Protein AF-A0A8X6XDE4-F1 (afdb_monomer)

Sequence (172 aa):
MVKYTNEQRLQILKIYYRNSESCDVTVPVRLRVGRSVENIAAVETSIENDPNQPIPWRSQELGIAKTTLWRILRKDLTLHPYKIRLTQELKLMDHSKRHTFSDWALEKMRQDDQFHLKIIFSDEAHFWLNGFIYNLRNKSKNVRLLPVTKFKESEIKLIKHAQEPLFDKKEI

pLDDT: mean 74.45, std 20.15, range [32.75, 96.31]

Solvent-accessible surface area (backbone atoms only — not comparable to full-atom values): 11225 Å² total; per-residue (Å²): 135,91,77,79,51,73,68,57,51,52,51,52,50,52,53,49,58,72,65,59,66,73,68,82,67,78,66,82,76,77,77,59,76,78,72,37,71,68,52,49,50,54,52,50,56,49,41,73,75,44,41,74,58,54,63,73,58,54,20,62,76,69,72,41,56,60,72,49,50,53,45,40,39,46,70,74,67,62,52,61,78,29,74,58,74,68,65,85,84,78,52,80,72,50,53,57,56,52,48,54,51,49,54,51,52,54,52,48,43,72,78,33,86,63,44,76,79,73,62,82,88,84,82,90,76,74,81,48,98,84,77,56,77,75,62,81,77,77,59,72,92,65,74,58,51,41,71,81,72,75,79,57,74,73,62,58,57,65,61,60,70,76,67,71,77,88,74,79,93,71,90,134

Mean predicted aligned error: 17.96 Å

Radius of gyration: 31.97 Å; Cα contacts (8 Å, |Δi|>4): 88; chains: 1; bounding box: 50×83×92 Å

Nearest PDB structures (foldseek):
  4r79-assembly1_B  TM=5.546E-01  e=2.501E-01  Drosophila mauritiana
  1lnw-assembly7_A  TM=3.881E-01  e=5.787E-01  Pseudomonas aeruginosa
  3s2w-assembly4_H  TM=3.037E-01  e=3.237E-01  Methanosarcina mazei Go1
  5j9u-assembly3_I  TM=5.304E-01  e=2.724E+00  Saccharomyces cerevisiae S288C
  2fa5-assembly1_A  TM=3.303E-01  e=9.092E-01  Xanthomonas campestris

Structure (mmCIF, N/CA/C/O backbone):
data_AF-A0A8X6XDE4-F1
#
_entry.id   AF-A0A8X6XDE4-F1
#
loop_
_atom_site.group_PDB
_atom_site.id
_atom_site.type_symbol
_atom_site.label_atom_id
_atom_site.label_alt_id
_atom_site.label_comp_id
_atom_site.label_asym_id
_atom_site.label_entity_id
_atom_site.label_seq_id
_atom_site.pdbx_PDB_ins_code
_atom_site.Cartn_x
_atom_site.Cartn_y
_atom_site.Cartn_z
_atom_site.occupancy
_atom_site.B_iso_or_equiv
_atom_site.auth_seq_id
_atom_site.auth_comp_id
_atom_site.auth_asym_id
_atom_site.auth_atom_id
_atom_site.pdbx_PDB_model_num
ATOM 1 N N . MET A 1 1 ? -13.572 41.099 -46.786 1.00 51.59 1 MET A N 1
ATOM 2 C CA . MET A 1 1 ? -13.415 39.650 -46.531 1.00 51.59 1 MET A CA 1
ATOM 3 C C . MET A 1 1 ? -13.550 38.928 -47.867 1.00 51.59 1 MET A C 1
ATOM 5 O O . MET A 1 1 ? -14.654 38.825 -48.387 1.00 51.59 1 MET A O 1
ATOM 9 N N . VAL A 1 2 ? -12.423 38.580 -48.493 1.00 69.50 2 VAL A N 1
ATOM 10 C CA . VAL A 1 2 ? -12.394 38.023 -49.857 1.00 69.50 2 VAL A CA 1
ATOM 11 C C . VAL A 1 2 ? -12.936 36.593 -49.820 1.00 69.50 2 VAL A C 1
ATOM 13 O O . VAL A 1 2 ? -12.468 35.778 -49.029 1.00 69.50 2 VAL A O 1
ATOM 16 N N . LYS A 1 3 ? -13.960 36.302 -50.629 1.00 76.94 3 LYS A N 1
ATOM 17 C CA . LYS A 1 3 ? -14.556 34.965 -50.740 1.00 76.94 3 LYS A CA 1
ATOM 18 C C . LYS A 1 3 ? -13.859 34.212 -51.874 1.00 76.94 3 LYS A C 1
ATOM 20 O O . LYS A 1 3 ? -13.801 34.721 -52.988 1.00 76.94 3 LYS A O 1
ATOM 25 N N . TYR A 1 4 ? -13.341 33.021 -51.582 1.00 82.62 4 TYR A N 1
ATOM 26 C CA . TYR A 1 4 ? -12.740 32.135 -52.583 1.00 82.62 4 TYR A CA 1
ATOM 27 C C . TYR A 1 4 ? -13.737 31.787 -53.693 1.00 82.62 4 TYR A C 1
ATOM 29 O O . TYR A 1 4 ? -14.914 31.539 -53.412 1.00 82.62 4 TYR A O 1
ATOM 37 N N . THR A 1 5 ? -13.260 31.732 -54.937 1.00 89.81 5 THR A N 1
ATOM 38 C CA . THR A 1 5 ? -14.064 31.279 -56.078 1.00 89.81 5 THR A CA 1
ATOM 39 C C . THR A 1 5 ? -14.340 29.774 -55.979 1.00 89.81 5 THR A C 1
ATOM 41 O O . THR A 1 5 ? -13.637 29.034 -55.284 1.00 89.81 5 THR A O 1
ATOM 44 N N . ASN A 1 6 ? -15.387 29.292 -56.657 1.00 82.19 6 ASN A N 1
ATOM 45 C CA . ASN A 1 6 ? -15.775 27.875 -56.600 1.00 82.19 6 ASN A CA 1
ATOM 46 C C . ASN A 1 6 ? -14.646 26.941 -57.067 1.00 82.19 6 ASN A C 1
ATOM 48 O O . ASN A 1 6 ? -14.450 25.874 -56.493 1.00 82.19 6 ASN A O 1
ATOM 52 N N . GLU A 1 7 ? -13.848 27.375 -58.040 1.00 84.62 7 GLU A N 1
ATOM 53 C CA . GLU A 1 7 ? -12.688 26.625 -58.527 1.00 84.62 7 GLU A CA 1
ATOM 54 C C . GLU A 1 7 ? -11.587 26.508 -57.469 1.00 84.62 7 GLU A C 1
ATOM 56 O O . GLU A 1 7 ? -11.052 25.422 -57.247 1.00 84.62 7 GLU A O 1
ATOM 61 N N . GLN A 1 8 ? -11.303 27.595 -56.746 1.00 84.94 8 GLN A N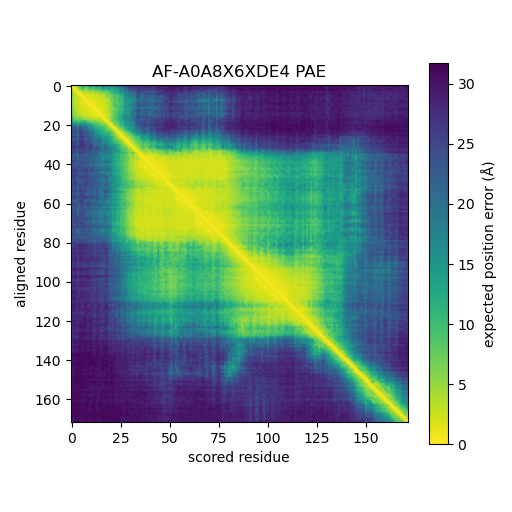 1
ATOM 62 C CA . GLN A 1 8 ? -10.342 27.589 -55.641 1.00 84.94 8 GLN A CA 1
ATOM 63 C C . GLN A 1 8 ? -10.813 26.678 -54.502 1.00 84.94 8 GLN A C 1
ATOM 65 O O . GLN A 1 8 ? -10.022 25.925 -53.938 1.00 84.94 8 GLN A O 1
ATOM 70 N N . ARG A 1 9 ? -12.118 26.676 -54.203 1.00 87.38 9 ARG A N 1
ATOM 71 C CA . ARG A 1 9 ? -12.711 25.756 -53.219 1.00 87.38 9 ARG A CA 1
ATOM 72 C C . ARG A 1 9 ? -12.557 24.294 -53.634 1.00 87.38 9 ARG A C 1
ATOM 74 O O . ARG A 1 9 ? -12.208 23.467 -52.796 1.00 87.38 9 ARG A O 1
ATOM 81 N N . LEU A 1 10 ? -12.760 23.981 -54.914 1.00 85.75 10 LEU A N 1
ATOM 82 C CA . LEU A 1 10 ? -12.565 22.630 -55.446 1.00 85.75 10 LEU A CA 1
ATOM 83 C C . LEU A 1 10 ? -11.092 22.201 -55.418 1.00 85.75 10 LEU A C 1
ATOM 85 O O . LEU A 1 10 ? -10.810 21.039 -55.130 1.00 85.75 10 LEU A O 1
ATOM 89 N N . GLN A 1 11 ? -10.148 23.113 -55.669 1.00 84.69 11 GLN A N 1
ATOM 90 C CA . GLN A 1 11 ? -8.717 22.822 -55.527 1.00 84.69 11 GLN A CA 1
ATOM 91 C C . GLN A 1 11 ? -8.333 22.535 -54.071 1.00 84.69 11 GLN A C 1
ATOM 93 O O . GLN A 1 11 ? -7.643 21.552 -53.807 1.00 84.69 11 GLN A O 1
ATOM 98 N N . ILE A 1 12 ? -8.835 23.332 -53.124 1.00 82.75 12 ILE A N 1
ATOM 99 C CA . ILE A 1 12 ? -8.607 23.122 -51.687 1.00 82.75 12 ILE A CA 1
ATOM 100 C C . ILE A 1 12 ? -9.189 21.773 -51.233 1.00 82.75 12 ILE A C 1
ATOM 102 O O . ILE A 1 12 ? -8.503 21.009 -50.557 1.00 82.75 12 ILE A O 1
ATOM 106 N N . LEU A 1 13 ? -10.413 21.437 -51.657 1.00 81.44 13 LEU A N 1
ATOM 107 C CA . LEU A 1 13 ? -11.039 20.140 -51.369 1.00 81.44 13 LEU A CA 1
ATOM 108 C C . LEU A 1 13 ? -10.238 18.971 -51.957 1.00 81.44 13 LEU A C 1
ATOM 110 O O . LEU A 1 13 ? -10.020 17.983 -51.263 1.00 81.44 13 LEU A O 1
ATOM 114 N N . LYS A 1 14 ? -9.732 19.082 -53.193 1.00 83.81 14 LYS A N 1
ATOM 115 C CA . LYS A 1 14 ? -8.875 18.047 -53.800 1.00 83.81 14 LYS A CA 1
ATOM 116 C C . LYS A 1 14 ? -7.583 17.818 -53.014 1.00 83.81 14 LYS A C 1
ATOM 118 O O . LYS A 1 14 ? -7.164 16.674 -52.884 1.00 83.81 14 LYS A O 1
ATOM 123 N N . ILE A 1 15 ? -6.962 18.877 -52.491 1.00 80.12 15 ILE A N 1
ATOM 124 C CA . ILE A 1 15 ? -5.757 18.770 -51.651 1.00 80.12 15 ILE A CA 1
ATOM 125 C C . ILE A 1 15 ? -6.092 18.101 -50.315 1.00 80.12 15 ILE A C 1
ATOM 127 O O . ILE A 1 15 ? -5.359 17.217 -49.880 1.00 80.12 15 ILE A O 1
ATOM 131 N N . TYR A 1 16 ? -7.207 18.486 -49.688 1.00 76.94 16 TYR A N 1
ATOM 132 C CA . TYR A 1 16 ? -7.650 17.885 -48.432 1.00 76.94 16 TYR A CA 1
ATOM 133 C C . TYR A 1 16 ? -7.919 16.389 -48.600 1.00 76.94 16 TYR A C 1
ATOM 135 O O . TYR A 1 16 ? -7.330 15.596 -47.879 1.00 76.94 16 TYR A O 1
ATOM 143 N N . TYR A 1 17 ? -8.706 15.996 -49.608 1.00 73.50 17 TYR A N 1
ATOM 144 C CA . TYR A 1 17 ? -9.030 14.588 -49.846 1.00 73.50 17 TYR A CA 1
ATOM 145 C C . TYR A 1 17 ? -7.840 13.743 -50.323 1.00 73.50 17 TYR A C 1
ATOM 147 O O . TYR A 1 17 ? -7.773 12.558 -50.021 1.00 73.50 17 TYR A O 1
ATOM 155 N N . ARG A 1 18 ? -6.860 14.350 -51.005 1.00 71.75 18 ARG A N 1
ATOM 156 C CA . ARG A 1 18 ? -5.593 13.691 -51.366 1.00 71.75 18 ARG A CA 1
ATOM 157 C C . ARG A 1 18 ? -4.708 13.388 -50.150 1.00 71.75 18 ARG A C 1
ATOM 159 O O . ARG A 1 18 ? -3.925 12.451 -50.206 1.00 71.75 18 ARG A O 1
ATOM 166 N N . ASN A 1 19 ? -4.840 14.165 -49.074 1.00 63.44 19 ASN A N 1
ATOM 167 C CA . ASN A 1 19 ? -4.095 13.988 -47.824 1.00 63.44 19 ASN A CA 1
ATOM 168 C C . ASN A 1 19 ? -4.950 13.367 -46.697 1.00 63.44 19 ASN A C 1
ATOM 170 O O . ASN A 1 19 ? -4.433 13.152 -45.604 1.00 63.44 19 ASN A O 1
ATOM 174 N N . SER A 1 20 ? -6.252 13.139 -46.925 1.00 56.69 20 SER A N 1
ATOM 175 C CA . SER A 1 20 ? -7.202 12.617 -45.929 1.00 56.69 20 SER A CA 1
ATOM 176 C C . SER A 1 20 ? -7.388 11.110 -45.997 1.00 56.69 20 SER A C 1
ATOM 178 O O . SER A 1 20 ? -8.159 10.565 -45.206 1.00 56.69 20 SER A O 1
ATOM 180 N N . GLU A 1 21 ? -6.724 10.422 -46.924 1.00 60.03 21 GLU A N 1
ATOM 181 C CA . GLU A 1 21 ? -6.382 9.032 -46.665 1.00 60.03 21 GLU A CA 1
ATOM 182 C C . GLU A 1 21 ? -5.457 9.068 -45.451 1.00 60.03 21 GLU A C 1
ATOM 184 O O . GLU A 1 21 ? -4.248 9.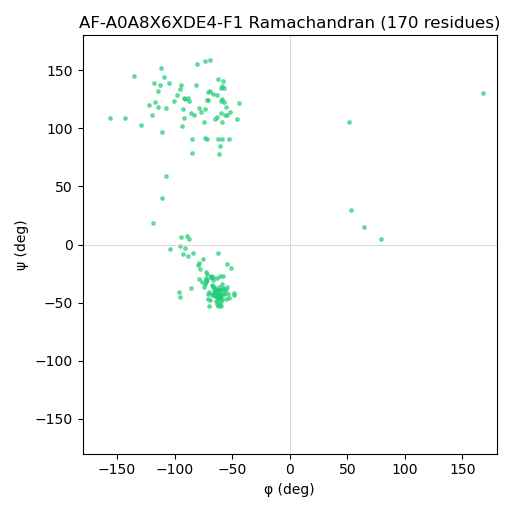264 -45.553 1.00 60.03 21 GLU A O 1
ATOM 189 N N . SER A 1 22 ? -6.062 8.967 -44.266 1.00 56.59 22 SER A N 1
ATOM 190 C CA . SER A 1 22 ? -5.361 8.524 -43.079 1.00 56.59 22 SER A CA 1
ATOM 191 C C . SER A 1 22 ? -4.893 7.124 -43.418 1.00 56.59 22 SER A C 1
ATOM 193 O O . SER A 1 22 ? -5.587 6.146 -43.154 1.00 56.59 22 SER A O 1
ATOM 195 N N . CYS A 1 23 ? -3.741 7.023 -44.075 1.00 51.69 23 CYS A N 1
ATOM 196 C CA . CYS A 1 23 ? -2.978 5.805 -44.058 1.00 51.69 23 CYS A CA 1
ATOM 197 C C . CYS A 1 23 ? -2.857 5.496 -42.569 1.00 51.69 23 CYS A C 1
ATOM 199 O O . CYS A 1 23 ? -2.258 6.289 -41.835 1.00 51.69 23 CYS A O 1
ATOM 201 N N . ASP A 1 24 ? -3.457 4.403 -42.105 1.00 57.50 24 ASP A N 1
ATOM 202 C CA . ASP A 1 24 ? -3.041 3.778 -40.859 1.00 57.50 24 ASP A CA 1
ATOM 203 C C . ASP A 1 24 ? -1.592 3.359 -41.096 1.00 57.50 24 ASP A C 1
ATOM 205 O O . ASP A 1 24 ? -1.282 2.225 -41.458 1.00 57.50 24 ASP A O 1
ATOM 209 N N . VAL A 1 25 ? -0.681 4.332 -41.016 1.00 63.34 25 VAL A N 1
ATOM 210 C CA . VAL A 1 25 ? 0.739 4.088 -41.100 1.00 63.34 25 VAL A CA 1
ATOM 211 C C . VAL A 1 25 ? 0.985 3.230 -39.885 1.00 63.34 25 VAL A C 1
ATOM 213 O O . VAL A 1 25 ? 0.861 3.704 -38.754 1.00 63.34 25 VAL A O 1
ATOM 216 N N . THR A 1 26 ? 1.277 1.954 -40.116 1.00 64.31 26 THR A N 1
ATOM 217 C CA . THR A 1 26 ? 1.750 1.052 -39.080 1.00 64.31 26 THR A CA 1
ATOM 218 C C . THR A 1 26 ? 3.025 1.672 -38.532 1.00 64.31 26 THR A C 1
ATOM 220 O O . THR A 1 26 ? 4.113 1.489 -39.078 1.00 64.31 26 THR A O 1
ATOM 223 N N . VAL A 1 27 ? 2.884 2.503 -37.500 1.00 69.56 27 VAL A N 1
ATOM 224 C CA . VAL A 1 27 ? 4.011 3.131 -36.827 1.00 69.56 27 VAL A CA 1
ATOM 225 C C . VAL A 1 27 ? 4.868 1.977 -36.332 1.00 69.56 27 VAL A C 1
ATOM 227 O O . VAL A 1 27 ? 4.328 1.103 -35.646 1.00 69.56 27 VAL A O 1
ATOM 230 N N . PRO A 1 28 ? 6.167 1.921 -36.678 1.00 66.62 28 PRO A N 1
ATOM 231 C CA . PRO A 1 28 ? 7.017 0.833 -36.234 1.00 66.62 28 PRO A CA 1
ATOM 232 C C . PRO A 1 28 ? 6.955 0.795 -34.711 1.00 66.62 28 PRO A C 1
ATOM 234 O O . PRO A 1 28 ? 7.388 1.726 -34.022 1.00 66.62 28 PRO A O 1
ATOM 237 N N . VAL A 1 29 ? 6.338 -0.261 -34.178 1.00 67.75 29 VAL A N 1
ATOM 238 C CA . VAL A 1 29 ? 6.186 -0.427 -32.740 1.00 67.75 29 VAL A CA 1
ATOM 239 C C . VAL A 1 29 ? 7.592 -0.584 -32.191 1.00 67.75 29 VAL A C 1
ATOM 241 O O . VAL A 1 29 ? 8.250 -1.597 -32.411 1.00 67.75 29 VAL A O 1
ATOM 244 N N . ARG A 1 30 ? 8.080 0.445 -31.492 1.00 68.00 30 ARG A N 1
ATOM 245 C CA . ARG A 1 30 ? 9.373 0.381 -30.813 1.00 68.00 30 ARG A CA 1
ATOM 246 C C . ARG A 1 30 ? 9.367 -0.841 -29.893 1.00 68.00 30 ARG A C 1
ATOM 248 O O . ARG A 1 30 ? 8.671 -0.838 -28.874 1.00 68.00 30 ARG A O 1
ATOM 255 N N . LEU A 1 31 ? 10.176 -1.846 -30.229 1.00 64.50 31 LEU A N 1
ATOM 256 C CA . LEU A 1 31 ? 10.364 -3.026 -29.393 1.00 64.50 31 LEU A CA 1
ATOM 257 C C . LEU A 1 31 ? 10.906 -2.583 -28.031 1.00 64.50 31 LEU A C 1
ATOM 259 O O . LEU A 1 31 ? 11.915 -1.881 -27.922 1.00 64.50 31 LEU A O 1
ATOM 263 N N . ARG A 1 32 ? 10.196 -2.945 -26.963 1.00 64.75 32 ARG A N 1
ATOM 264 C CA . ARG A 1 32 ? 10.593 -2.612 -25.592 1.00 64.75 32 ARG A CA 1
ATOM 265 C C . ARG A 1 32 ? 11.583 -3.656 -25.087 1.00 64.75 32 ARG A C 1
ATOM 267 O O . ARG A 1 32 ? 11.212 -4.506 -24.293 1.00 64.75 32 ARG A O 1
ATOM 274 N N . VAL A 1 33 ? 12.844 -3.538 -25.496 1.00 71.94 33 VAL A N 1
ATOM 275 C CA . VAL A 1 33 ? 13.911 -4.508 -25.167 1.00 71.94 33 VAL A CA 1
ATOM 276 C C . VAL A 1 33 ? 14.049 -4.750 -23.656 1.00 71.94 33 VAL A C 1
ATOM 278 O O . VAL A 1 33 ? 14.247 -5.873 -23.220 1.00 71.94 33 VAL A O 1
ATOM 281 N N . GLY A 1 34 ? 13.873 -3.714 -22.829 1.00 75.62 34 GLY A N 1
ATOM 282 C CA . GLY A 1 34 ? 14.003 -3.858 -21.375 1.00 75.62 34 GLY A CA 1
ATOM 283 C C . GLY A 1 34 ? 12.853 -4.603 -20.678 1.00 75.62 34 GLY A C 1
ATOM 284 O O . GLY A 1 34 ? 13.061 -5.125 -19.588 1.00 75.62 34 GLY A O 1
ATOM 285 N N . ARG A 1 35 ? 11.647 -4.645 -21.265 1.00 84.88 35 ARG A N 1
ATOM 286 C CA . ARG A 1 35 ? 10.471 -5.336 -20.695 1.00 84.88 35 ARG A CA 1
ATOM 287 C C . ARG A 1 35 ? 10.187 -6.612 -21.484 1.00 84.88 35 ARG A C 1
ATOM 289 O O . ARG A 1 35 ? 9.135 -6.731 -22.105 1.00 84.88 35 ARG A O 1
ATOM 296 N N . SER A 1 36 ? 11.167 -7.508 -21.517 1.00 89.88 36 SER A N 1
ATOM 297 C CA . SER A 1 36 ? 10.986 -8.868 -22.020 1.00 89.88 36 SER A CA 1
ATOM 298 C C . SER A 1 36 ? 10.185 -9.703 -21.018 1.00 89.88 36 SER A C 1
ATOM 300 O O . SER A 1 36 ? 10.152 -9.391 -19.826 1.00 89.88 36 SER A O 1
ATOM 302 N N . VAL A 1 37 ? 9.554 -10.775 -21.501 1.00 89.94 37 VAL A N 1
ATOM 303 C CA . VAL A 1 37 ? 8.823 -11.734 -20.653 1.00 89.94 37 VAL A CA 1
ATOM 304 C C . VAL A 1 37 ? 9.763 -12.367 -19.620 1.00 89.94 37 VAL A C 1
ATOM 306 O O . VAL A 1 37 ? 9.403 -12.483 -18.455 1.00 89.94 37 VAL A O 1
ATOM 309 N N . GLU A 1 38 ? 10.999 -12.664 -20.022 1.00 92.31 38 GLU A N 1
ATOM 310 C CA . GLU A 1 38 ? 12.062 -13.180 -19.151 1.00 92.31 38 GLU A CA 1
ATOM 311 C C . GLU A 1 38 ? 12.378 -12.225 -17.993 1.00 92.31 38 GLU A C 1
ATOM 313 O O . GLU A 1 38 ? 12.411 -12.641 -16.839 1.00 92.31 38 GLU A O 1
ATOM 318 N N . ASN A 1 39 ? 12.542 -10.926 -18.275 1.00 92.38 39 ASN A N 1
ATOM 319 C CA . ASN A 1 39 ? 12.819 -9.930 -17.239 1.00 92.38 39 ASN A CA 1
ATOM 320 C C . ASN A 1 39 ? 11.631 -9.749 -16.291 1.00 92.38 39 ASN A C 1
ATOM 322 O O . ASN A 1 39 ? 11.834 -9.502 -15.106 1.00 92.38 39 ASN A O 1
ATOM 326 N N . ILE A 1 40 ? 10.397 -9.837 -16.798 1.00 92.81 40 ILE A N 1
ATOM 327 C CA . ILE A 1 40 ? 9.194 -9.754 -15.960 1.00 92.81 40 ILE A CA 1
ATOM 328 C C . ILE A 1 40 ? 9.157 -10.946 -15.000 1.00 92.81 40 ILE A C 1
ATOM 330 O O . ILE A 1 40 ? 9.035 -10.731 -13.796 1.00 92.81 40 ILE A O 1
ATOM 334 N N . ALA A 1 41 ? 9.356 -12.163 -15.513 1.00 94.38 41 ALA A N 1
ATOM 335 C CA . ALA A 1 41 ? 9.393 -13.379 -14.706 1.00 94.38 41 ALA A CA 1
ATOM 336 C C . ALA A 1 41 ? 10.533 -13.352 -13.672 1.00 94.38 41 ALA A C 1
ATOM 338 O O . ALA A 1 41 ? 10.311 -13.636 -12.500 1.00 94.38 41 ALA A O 1
ATOM 339 N N . ALA A 1 42 ? 11.738 -12.920 -14.062 1.00 94.31 42 ALA A N 1
ATOM 340 C CA . ALA A 1 42 ? 12.873 -12.806 -13.143 1.00 94.31 42 ALA A CA 1
ATOM 341 C C . ALA A 1 42 ? 12.611 -11.801 -12.007 1.00 94.31 42 ALA A C 1
ATOM 343 O O . ALA A 1 42 ? 12.967 -12.041 -10.850 1.00 94.31 42 ALA A O 1
ATOM 344 N N . VAL A 1 43 ? 11.961 -10.674 -12.320 1.00 93.00 43 VAL A N 1
ATOM 345 C CA . VAL A 1 43 ? 11.544 -9.691 -11.311 1.00 93.00 43 VAL A CA 1
ATOM 346 C C . VAL A 1 43 ? 10.483 -10.278 -10.384 1.00 93.00 43 VAL A C 1
ATOM 348 O O . VAL A 1 43 ? 10.562 -10.048 -9.180 1.00 93.00 43 VAL A O 1
ATOM 351 N N . GLU A 1 44 ? 9.525 -11.034 -10.915 1.00 93.50 44 GLU A N 1
ATOM 352 C CA . GLU A 1 44 ? 8.475 -11.692 -10.134 1.00 93.50 44 GLU A CA 1
ATOM 353 C C . GLU A 1 44 ? 9.057 -12.708 -9.142 1.00 93.50 44 GLU A C 1
ATOM 355 O O . GLU A 1 44 ? 8.853 -12.552 -7.938 1.00 93.50 44 GLU A O 1
ATOM 360 N N . THR A 1 45 ? 9.893 -13.646 -9.602 1.00 94.38 45 THR A N 1
ATOM 361 C CA . THR A 1 45 ? 10.570 -14.624 -8.730 1.00 94.38 45 THR A CA 1
ATOM 362 C C . THR A 1 45 ? 11.405 -13.941 -7.647 1.00 94.38 45 THR A C 1
ATOM 364 O O . THR A 1 45 ? 11.386 -14.332 -6.482 1.00 94.38 45 THR A O 1
ATOM 367 N N . SER A 1 46 ? 12.120 -12.871 -7.999 1.00 93.62 46 SER A N 1
ATOM 368 C CA . SER A 1 46 ? 12.900 -12.103 -7.028 1.00 93.62 46 SER A CA 1
ATOM 369 C C . SER A 1 46 ? 12.007 -11.497 -5.933 1.00 93.62 46 SER A C 1
ATOM 371 O O . SER A 1 46 ? 12.433 -11.375 -4.784 1.00 93.62 46 SER A O 1
ATOM 373 N N . ILE A 1 47 ? 10.787 -11.051 -6.259 1.00 91.25 47 ILE A N 1
ATOM 374 C CA . ILE A 1 47 ? 9.862 -10.427 -5.292 1.00 91.25 47 ILE A CA 1
ATOM 375 C C . ILE A 1 47 ? 9.253 -11.473 -4.366 1.00 91.25 47 ILE A C 1
ATOM 377 O O . ILE A 1 47 ? 9.068 -11.182 -3.185 1.00 91.25 47 ILE A O 1
ATOM 381 N N . GLU A 1 48 ? 8.966 -12.665 -4.887 1.00 90.56 48 GLU A N 1
ATOM 382 C CA . GLU A 1 48 ? 8.511 -13.800 -4.084 1.00 90.56 48 GLU A CA 1
ATOM 383 C C . GLU A 1 48 ? 9.580 -14.250 -3.081 1.00 90.56 48 GLU A C 1
ATOM 385 O O . GLU A 1 48 ? 9.248 -14.536 -1.933 1.00 90.56 48 GLU A O 1
ATOM 390 N N . ASN A 1 49 ? 10.855 -14.244 -3.486 1.00 92.25 49 ASN A N 1
ATOM 391 C CA . ASN A 1 49 ? 11.972 -14.633 -2.623 1.00 92.25 49 ASN A CA 1
ATOM 392 C C . ASN A 1 49 ? 12.252 -13.619 -1.505 1.00 92.25 49 ASN A C 1
ATOM 394 O O . ASN A 1 49 ? 12.322 -14.000 -0.338 1.00 92.25 49 ASN A O 1
ATOM 398 N N . ASP A 1 50 ? 12.426 -12.335 -1.845 1.00 88.81 50 ASP A N 1
ATOM 399 C CA . ASP A 1 50 ? 12.583 -11.271 -0.849 1.00 88.81 50 ASP A CA 1
ATOM 400 C C . ASP A 1 50 ? 11.626 -10.101 -1.130 1.00 88.81 50 ASP A C 1
ATOM 402 O O . ASP A 1 50 ? 11.889 -9.246 -1.992 1.00 88.81 50 ASP A O 1
ATOM 406 N N . PRO A 1 51 ? 10.526 -10.003 -0.367 1.00 86.06 51 PRO A N 1
ATOM 407 C CA . PRO A 1 51 ? 9.582 -8.906 -0.480 1.00 86.06 51 PRO A CA 1
ATOM 408 C C . PRO A 1 51 ? 10.178 -7.553 -0.048 1.00 86.06 51 PRO A C 1
ATOM 410 O O . PRO A 1 51 ? 9.791 -6.506 -0.569 1.00 86.06 51 PRO A O 1
ATOM 413 N N . ASN A 1 52 ? 11.126 -7.541 0.891 1.00 84.12 52 ASN A N 1
ATOM 414 C CA . ASN A 1 52 ? 11.618 -6.324 1.542 1.00 84.12 52 ASN A CA 1
ATOM 415 C C . ASN A 1 52 ? 12.822 -5.679 0.852 1.00 84.12 52 ASN A C 1
ATOM 417 O O . ASN A 1 52 ? 13.278 -4.601 1.263 1.00 84.12 52 ASN A O 1
ATOM 421 N N . GLN A 1 53 ? 13.320 -6.312 -0.205 1.00 85.75 53 GLN A N 1
ATOM 422 C CA . GLN A 1 53 ? 14.529 -5.891 -0.882 1.00 85.75 53 GLN A CA 1
ATOM 423 C C . GLN A 1 53 ? 14.380 -4.530 -1.586 1.00 85.75 53 GLN A C 1
ATOM 425 O O . GLN A 1 53 ? 13.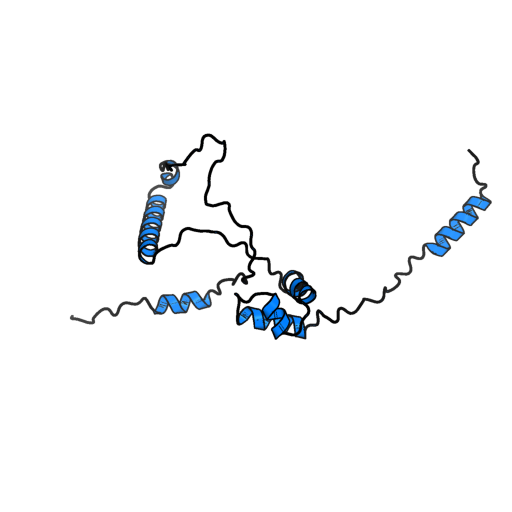469 -4.330 -2.404 1.00 85.75 53 GLN A O 1
ATOM 430 N N . PRO A 1 54 ? 15.312 -3.585 -1.356 1.00 86.25 54 PRO A N 1
ATOM 431 C CA . PRO A 1 54 ? 15.315 -2.299 -2.037 1.00 86.25 54 PRO A CA 1
ATOM 432 C C . PRO A 1 54 ? 15.493 -2.428 -3.555 1.00 86.25 54 PRO A C 1
ATOM 434 O O . PRO A 1 54 ? 16.326 -3.182 -4.056 1.00 86.25 54 PRO A O 1
ATOM 437 N N . ILE A 1 55 ? 14.787 -1.578 -4.302 1.00 88.56 55 ILE A N 1
ATOM 438 C CA . ILE A 1 55 ? 14.845 -1.518 -5.774 1.00 88.56 55 ILE A CA 1
ATOM 439 C C . ILE A 1 55 ? 16.270 -1.350 -6.318 1.00 88.56 55 ILE A C 1
ATOM 441 O O . ILE A 1 55 ? 16.585 -2.005 -7.310 1.00 88.56 55 ILE A O 1
ATOM 445 N N . PRO A 1 56 ? 17.148 -0.496 -5.742 1.00 89.81 56 PRO A N 1
ATOM 446 C CA . PRO A 1 56 ? 18.501 -0.349 -6.267 1.00 89.81 56 PRO A CA 1
ATOM 447 C C . PRO A 1 56 ? 19.306 -1.645 -6.223 1.00 89.81 56 PRO A C 1
ATOM 449 O O . PRO A 1 56 ? 20.016 -1.927 -7.180 1.00 89.81 56 PRO A O 1
ATOM 452 N N . TRP A 1 57 ? 19.153 -2.425 -5.152 1.00 92.31 57 TRP A N 1
ATOM 453 C CA . TRP A 1 57 ? 19.825 -3.712 -5.003 1.00 92.31 57 TRP A CA 1
ATOM 454 C C . TRP A 1 57 ? 19.267 -4.728 -5.994 1.00 92.31 57 TRP A C 1
ATOM 456 O O . TRP A 1 57 ? 20.016 -5.337 -6.745 1.00 92.31 57 TRP A O 1
ATOM 466 N N . ARG A 1 58 ? 17.936 -4.832 -6.074 1.00 92.94 58 ARG A N 1
ATOM 467 C CA . ARG A 1 58 ? 17.248 -5.721 -7.022 1.00 92.94 58 ARG A CA 1
ATOM 468 C C . ARG A 1 58 ? 17.620 -5.424 -8.481 1.00 92.94 58 ARG A C 1
ATOM 470 O O . ARG A 1 58 ? 17.779 -6.323 -9.293 1.00 92.94 58 ARG A O 1
ATOM 477 N N . SER A 1 59 ? 17.795 -4.147 -8.815 1.00 93.44 59 SER A N 1
ATOM 478 C CA . SER A 1 59 ? 18.267 -3.699 -10.131 1.00 93.44 59 SER A CA 1
ATOM 479 C C . SER A 1 59 ? 19.691 -4.170 -10.434 1.00 93.44 59 SER A C 1
ATOM 481 O O . SER A 1 59 ? 19.965 -4.552 -11.568 1.00 93.44 59 SER A O 1
ATOM 483 N N . GLN A 1 60 ? 20.578 -4.146 -9.439 1.00 93.94 60 GLN A N 1
ATOM 484 C CA . GLN A 1 60 ? 21.958 -4.601 -9.584 1.00 93.94 60 GLN A CA 1
ATOM 485 C C . GLN A 1 60 ? 22.040 -6.124 -9.716 1.00 93.94 60 GLN A C 1
ATOM 487 O O . GLN A 1 60 ? 22.756 -6.614 -10.580 1.00 93.94 60 GLN A O 1
ATOM 492 N N . GLU A 1 61 ? 21.273 -6.851 -8.908 1.00 93.69 61 GLU A N 1
ATOM 493 C CA . GLU A 1 61 ? 21.213 -8.315 -8.922 1.00 93.69 61 GLU A CA 1
ATOM 494 C C . GLU A 1 61 ? 20.680 -8.865 -10.249 1.00 93.69 61 GLU A C 1
ATOM 496 O O . GLU A 1 61 ? 21.270 -9.770 -10.829 1.00 93.69 61 GLU A O 1
ATOM 501 N N . LEU A 1 62 ? 19.600 -8.275 -10.769 1.00 92.12 62 LEU A N 1
ATOM 502 C CA . LEU A 1 62 ? 18.980 -8.713 -12.022 1.00 92.12 62 LEU A CA 1
ATOM 503 C C . LEU A 1 62 ? 19.650 -8.118 -13.273 1.00 92.12 62 LEU A C 1
ATOM 505 O O . LEU A 1 62 ? 19.261 -8.448 -14.389 1.00 92.12 62 LEU A O 1
ATOM 509 N N . GLY A 1 63 ? 20.593 -7.181 -13.121 1.00 93.38 63 GLY A N 1
ATOM 510 C CA . GLY A 1 63 ? 21.198 -6.458 -14.249 1.00 93.38 63 GLY A CA 1
ATOM 511 C C . GLY A 1 63 ? 20.219 -5.566 -15.033 1.00 93.38 63 GLY A C 1
ATOM 512 O O . GLY A 1 63 ? 20.518 -5.124 -16.142 1.00 93.38 63 GLY A O 1
ATOM 513 N N . ILE A 1 64 ? 19.038 -5.274 -14.478 1.00 92.31 64 ILE A N 1
ATOM 514 C CA . ILE A 1 64 ? 17.990 -4.479 -15.130 1.00 92.31 64 ILE A CA 1
ATOM 515 C C . ILE A 1 64 ? 18.115 -3.023 -14.691 1.00 92.31 64 ILE A C 1
ATOM 517 O O . ILE A 1 64 ? 18.175 -2.729 -13.501 1.00 92.31 64 ILE A O 1
ATOM 521 N N . ALA A 1 65 ? 18.048 -2.072 -15.626 1.00 92.75 65 ALA A N 1
ATOM 522 C CA . ALA A 1 65 ? 18.028 -0.650 -15.285 1.00 92.75 65 ALA A CA 1
ATOM 523 C C . ALA A 1 65 ? 16.861 -0.297 -14.336 1.00 92.75 65 ALA A C 1
ATOM 525 O O . ALA A 1 65 ? 15.708 -0.657 -14.590 1.00 92.75 65 ALA A O 1
ATOM 526 N N . LYS A 1 66 ? 17.129 0.498 -13.288 1.00 92.56 66 LYS A N 1
ATOM 527 C CA . LYS A 1 66 ? 16.137 0.897 -12.264 1.00 92.56 66 LYS A CA 1
ATOM 528 C C . LYS A 1 66 ? 14.822 1.413 -12.857 1.00 92.56 66 LYS A C 1
ATOM 530 O O . LYS A 1 66 ? 13.751 1.084 -12.362 1.00 92.56 66 LYS A O 1
ATOM 535 N N . THR A 1 67 ? 14.879 2.218 -13.919 1.00 91.06 67 THR A N 1
ATOM 536 C CA . THR A 1 67 ? 13.688 2.788 -14.579 1.00 91.06 67 THR A CA 1
ATOM 537 C C . THR A 1 67 ? 12.833 1.727 -15.270 1.00 91.06 67 THR A C 1
ATOM 539 O O . THR A 1 67 ? 11.607 1.836 -15.288 1.00 91.06 67 THR A O 1
ATOM 542 N N . THR A 1 68 ? 13.464 0.697 -15.830 1.00 91.69 68 THR A N 1
ATOM 543 C CA . THR A 1 68 ? 12.795 -0.460 -16.427 1.00 91.69 68 THR A CA 1
ATOM 544 C C . THR A 1 68 ? 12.163 -1.319 -15.344 1.00 91.69 68 THR A C 1
ATOM 546 O O . THR A 1 68 ? 10.971 -1.597 -15.441 1.00 91.69 68 THR A O 1
ATOM 549 N N . LEU A 1 69 ? 12.904 -1.618 -14.274 1.00 92.44 69 LEU A N 1
ATOM 550 C CA . LEU A 1 69 ? 12.396 -2.340 -13.107 1.00 92.44 69 LEU A CA 1
ATOM 551 C C . LEU A 1 69 ? 11.165 -1.642 -12.504 1.00 92.44 69 LEU A C 1
ATOM 553 O O . LEU A 1 69 ? 10.126 -2.261 -12.317 1.00 92.44 69 LEU A O 1
ATOM 557 N N . TRP A 1 70 ? 11.224 -0.322 -12.313 1.00 91.25 70 TRP A N 1
ATOM 558 C CA . TRP A 1 70 ? 10.081 0.485 -11.871 1.00 91.25 70 TRP A CA 1
ATOM 559 C C . TRP A 1 70 ? 8.858 0.380 -12.788 1.00 91.25 70 TRP A C 1
ATOM 561 O O . TRP A 1 70 ? 7.720 0.396 -12.316 1.00 91.25 70 TRP A O 1
ATOM 571 N N . ARG A 1 71 ? 9.071 0.309 -14.107 1.00 91.31 71 ARG A N 1
ATOM 572 C CA . ARG A 1 71 ? 7.978 0.152 -15.073 1.00 91.31 71 ARG A CA 1
ATOM 573 C C . ARG A 1 71 ? 7.365 -1.242 -14.989 1.00 91.31 71 ARG A C 1
ATOM 575 O O . ARG A 1 71 ? 6.143 -1.305 -15.031 1.00 91.31 71 ARG A O 1
ATOM 582 N N . ILE A 1 72 ? 8.184 -2.286 -14.840 1.00 92.56 72 ILE A N 1
ATOM 583 C CA . ILE A 1 72 ? 7.728 -3.673 -14.652 1.00 92.56 72 ILE A CA 1
ATOM 584 C C . ILE A 1 72 ? 6.877 -3.770 -13.387 1.00 92.56 72 ILE A C 1
ATOM 586 O O . ILE A 1 72 ? 5.710 -4.146 -13.452 1.00 92.56 72 ILE A O 1
ATOM 590 N N . LEU A 1 73 ? 7.412 -3.288 -12.261 1.00 91.62 73 LEU A N 1
ATOM 591 C CA . L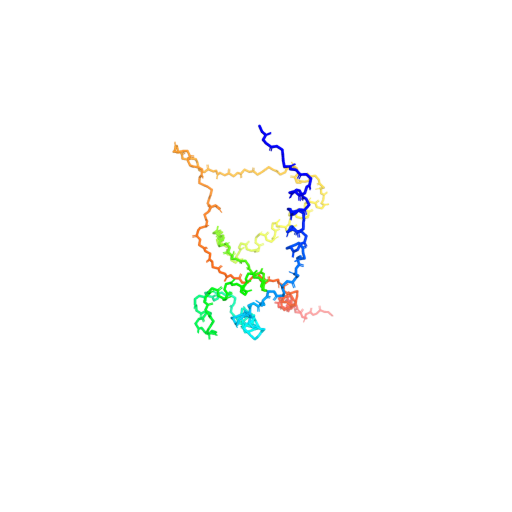EU A 1 73 ? 6.719 -3.271 -10.973 1.00 91.62 73 LEU A CA 1
ATOM 592 C C . LEU A 1 73 ? 5.337 -2.614 -11.066 1.00 91.62 73 LEU A C 1
ATOM 594 O O . LEU A 1 73 ? 4.366 -3.150 -10.551 1.00 91.62 73 LEU A O 1
ATOM 598 N N . ARG A 1 74 ? 5.230 -1.460 -11.734 1.00 89.94 74 ARG A N 1
ATOM 599 C CA . ARG A 1 74 ? 3.990 -0.672 -11.747 1.00 89.94 74 ARG A CA 1
ATOM 600 C C . ARG A 1 74 ? 2.989 -1.088 -12.822 1.00 89.94 74 ARG A C 1
ATOM 602 O O . ARG A 1 74 ? 1.793 -0.955 -12.593 1.00 89.94 74 ARG A O 1
ATOM 609 N N . LYS A 1 75 ? 3.461 -1.465 -14.014 1.00 89.81 75 LYS A N 1
ATOM 610 C CA . LYS A 1 75 ? 2.598 -1.721 -15.180 1.00 89.81 75 LYS A CA 1
ATOM 611 C C . LYS A 1 75 ? 2.262 -3.192 -15.347 1.00 89.81 75 LYS A C 1
ATOM 613 O O . LYS A 1 75 ? 1.125 -3.485 -15.680 1.00 89.81 75 LYS A O 1
ATOM 618 N N . ASP A 1 76 ? 3.244 -4.059 -15.130 1.00 91.31 76 ASP A N 1
ATOM 619 C CA . ASP A 1 76 ? 3.123 -5.484 -15.425 1.00 91.31 76 ASP A CA 1
ATOM 620 C C . ASP A 1 76 ? 2.708 -6.239 -14.147 1.00 91.31 76 ASP A C 1
ATOM 622 O O . ASP A 1 76 ? 1.740 -6.987 -14.166 1.00 91.31 76 ASP A O 1
ATOM 626 N N . LEU A 1 77 ? 3.340 -5.933 -13.004 1.00 90.06 77 LEU A N 1
ATOM 627 C CA . LEU A 1 77 ? 3.013 -6.544 -11.702 1.00 90.06 77 LEU A CA 1
ATOM 628 C C . LEU A 1 77 ? 1.989 -5.752 -10.871 1.00 90.06 77 LEU A C 1
ATOM 630 O O . LEU A 1 77 ? 1.524 -6.222 -9.836 1.00 90.06 77 LEU A O 1
ATOM 634 N N . THR A 1 78 ? 1.621 -4.539 -11.293 1.00 90.25 78 THR A N 1
ATOM 635 C CA . THR A 1 78 ? 0.660 -3.658 -10.588 1.00 90.25 78 THR A CA 1
ATOM 636 C C . THR A 1 78 ? 0.980 -3.401 -9.105 1.00 90.25 78 THR A C 1
ATOM 638 O O . THR A 1 78 ? 0.102 -3.128 -8.291 1.00 90.25 78 THR A O 1
ATOM 641 N N . LEU A 1 79 ? 2.262 -3.432 -8.741 1.00 86.38 79 LEU A N 1
ATOM 642 C CA . LEU A 1 79 ? 2.730 -3.168 -7.388 1.00 86.38 79 LEU A CA 1
ATOM 643 C C . LEU A 1 79 ? 2.822 -1.665 -7.122 1.00 86.38 79 LEU A C 1
ATOM 645 O O . LEU A 1 79 ? 3.306 -0.868 -7.938 1.00 86.38 79 LEU A O 1
ATOM 649 N N . HIS A 1 80 ? 2.373 -1.275 -5.932 1.00 80.56 80 HIS A N 1
ATOM 650 C CA . HIS A 1 80 ? 2.397 0.105 -5.480 1.00 80.56 80 HIS A CA 1
ATOM 651 C C . HIS A 1 80 ? 3.424 0.324 -4.372 1.00 80.56 80 HIS A C 1
ATOM 653 O O . HIS A 1 80 ? 3.603 -0.535 -3.511 1.00 80.56 80 HIS A O 1
ATOM 659 N N . PRO A 1 81 ? 4.084 1.496 -4.361 1.00 74.62 81 PRO A N 1
ATOM 660 C CA . PRO A 1 81 ? 4.950 1.879 -3.263 1.00 74.62 81 PRO A CA 1
ATOM 661 C C . PRO A 1 81 ? 4.224 1.843 -1.920 1.00 74.62 81 PRO A C 1
ATOM 663 O O . PRO A 1 81 ? 3.253 2.572 -1.718 1.00 74.62 81 PRO A O 1
ATOM 666 N N . TYR A 1 82 ? 4.701 0.996 -1.004 1.00 72.25 82 TYR A N 1
ATOM 667 C CA . TYR A 1 82 ? 4.125 0.894 0.330 1.00 72.25 82 TYR A CA 1
ATOM 668 C C . TYR A 1 82 ? 4.465 2.145 1.147 1.00 72.25 82 TYR A C 1
ATOM 670 O O . TYR A 1 82 ? 5.610 2.611 1.202 1.00 72.25 82 TYR A O 1
ATOM 678 N N 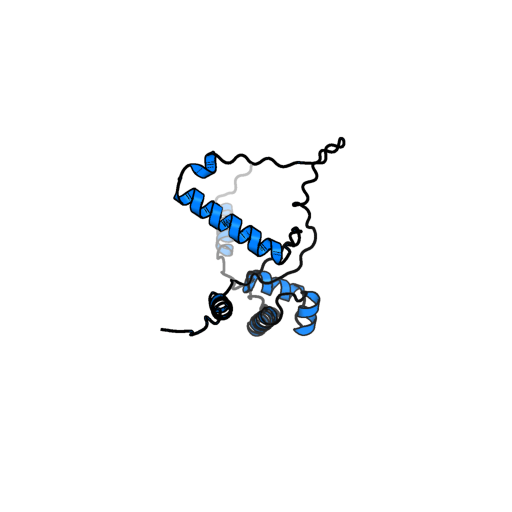. LYS A 1 83 ? 3.435 2.712 1.779 1.00 73.56 83 LYS A N 1
ATOM 679 C CA . LYS A 1 83 ? 3.563 3.848 2.690 1.00 73.56 83 LYS A CA 1
ATOM 680 C C . LYS A 1 83 ? 3.733 3.303 4.101 1.00 73.56 83 LYS A C 1
ATOM 682 O O . LYS A 1 83 ? 2.776 2.797 4.684 1.00 73.56 83 LYS A O 1
ATOM 687 N N . ILE A 1 84 ? 4.938 3.437 4.653 1.00 75.12 84 ILE A N 1
ATOM 688 C CA . ILE A 1 84 ? 5.226 3.054 6.039 1.00 75.12 84 ILE A CA 1
ATOM 689 C C . ILE A 1 84 ? 4.277 3.835 6.949 1.00 75.12 84 ILE A C 1
ATOM 691 O O . ILE A 1 84 ? 4.245 5.060 6.891 1.00 75.12 84 ILE A O 1
ATOM 695 N N . ARG A 1 85 ? 3.483 3.160 7.776 1.00 75.81 85 ARG A N 1
ATOM 696 C CA . ARG A 1 85 ? 2.692 3.814 8.823 1.00 75.81 85 ARG A CA 1
ATOM 697 C C . ARG A 1 85 ? 3.427 3.624 10.139 1.00 75.81 85 ARG A C 1
ATOM 699 O O . ARG A 1 85 ? 3.714 2.491 10.504 1.00 75.81 85 ARG A O 1
ATOM 706 N N . LEU A 1 86 ? 3.745 4.721 10.822 1.00 80.50 86 LEU A N 1
ATOM 707 C CA . LEU A 1 86 ? 4.269 4.656 12.181 1.00 80.50 86 LEU A CA 1
ATOM 708 C C . LEU A 1 86 ? 3.101 4.308 13.104 1.00 80.50 86 LEU A C 1
ATOM 710 O O . LEU A 1 86 ? 2.206 5.123 13.326 1.00 80.50 86 LEU A O 1
ATOM 714 N N . THR A 1 87 ? 3.075 3.069 13.574 1.00 80.94 87 THR A N 1
ATOM 715 C CA . THR A 1 87 ? 2.104 2.579 14.552 1.00 80.94 87 THR A CA 1
ATOM 716 C C . THR A 1 87 ? 2.817 2.295 15.862 1.00 80.94 87 THR A C 1
ATOM 718 O O . THR A 1 87 ? 4.005 1.981 15.865 1.00 80.94 87 THR A O 1
ATOM 721 N N . GLN A 1 88 ? 2.094 2.397 16.976 1.00 82.81 88 GLN A N 1
ATOM 722 C CA . GLN A 1 88 ? 2.609 1.935 18.260 1.00 82.81 88 GLN A CA 1
ATOM 723 C C . GLN A 1 88 ? 2.939 0.443 18.163 1.00 82.81 88 GLN A C 1
ATOM 725 O O . GLN A 1 88 ? 2.163 -0.323 17.587 1.00 82.81 88 GLN A O 1
ATOM 730 N N . GLU A 1 89 ? 4.090 0.052 18.700 1.00 87.12 89 GLU A N 1
ATOM 731 C CA . GLU A 1 89 ? 4.489 -1.348 18.787 1.00 87.12 89 GLU A CA 1
ATOM 732 C C . GLU A 1 89 ? 3.503 -2.108 19.685 1.00 87.12 89 GLU A C 1
ATOM 734 O O . GLU A 1 89 ? 3.200 -1.668 20.796 1.00 87.12 89 GLU A O 1
ATOM 739 N N . LEU A 1 90 ? 2.970 -3.226 19.188 1.00 89.94 90 LEU A N 1
ATOM 740 C CA . LEU A 1 90 ? 2.157 -4.136 19.990 1.00 89.94 90 LEU A CA 1
ATOM 741 C C . LEU A 1 90 ? 3.083 -5.143 20.662 1.00 89.94 90 LEU A C 1
ATOM 743 O O . LEU A 1 90 ? 3.838 -5.834 19.979 1.00 89.94 90 LEU A O 1
ATOM 747 N N . LYS A 1 91 ? 2.995 -5.270 21.987 1.00 91.75 91 LYS A N 1
ATOM 748 C CA . LYS A 1 91 ? 3.705 -6.333 22.7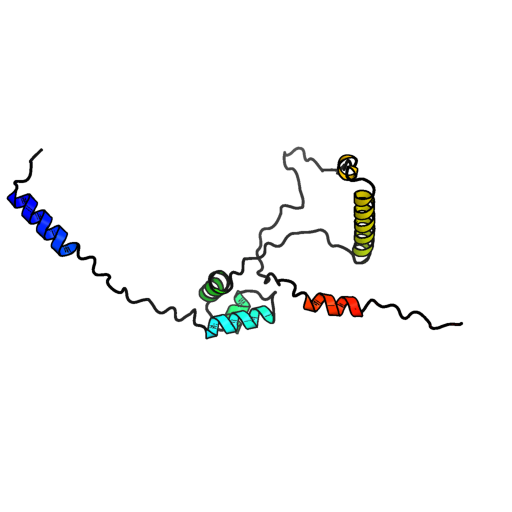02 1.00 91.75 91 LYS A CA 1
ATOM 749 C C . LYS A 1 91 ? 2.926 -7.642 22.592 1.00 91.75 91 LYS A C 1
ATOM 751 O O . LYS A 1 91 ? 1.702 -7.637 22.484 1.00 91.75 91 LYS A O 1
ATOM 756 N N . LEU A 1 92 ? 3.622 -8.772 22.728 1.00 88.12 92 LEU A N 1
ATOM 757 C CA . LEU A 1 92 ? 3.025 -10.120 22.742 1.00 88.12 92 LEU A CA 1
ATOM 758 C C . LEU A 1 92 ? 1.819 -10.228 23.693 1.00 88.12 92 LEU A C 1
ATOM 760 O O . LEU A 1 92 ? 0.766 -10.731 23.313 1.00 88.12 92 LEU A O 1
ATOM 764 N N . MET A 1 93 ? 1.933 -9.660 24.896 1.00 90.88 93 MET A N 1
ATOM 765 C CA . MET A 1 93 ? 0.849 -9.651 25.887 1.00 90.88 93 MET A CA 1
ATOM 766 C C . MET A 1 93 ? -0.363 -8.808 25.467 1.00 90.88 93 MET A C 1
ATOM 768 O O . MET A 1 93 ? -1.487 -9.097 25.880 1.00 90.88 93 MET A O 1
ATOM 772 N N . ASP A 1 94 ? -0.159 -7.772 24.651 1.00 92.62 94 ASP A N 1
ATOM 773 C CA . ASP A 1 94 ? -1.242 -6.903 24.187 1.00 92.62 94 ASP A CA 1
ATOM 774 C C . ASP A 1 94 ? -2.125 -7.616 23.162 1.00 92.62 94 ASP A C 1
ATOM 776 O O . ASP A 1 94 ? -3.320 -7.334 23.097 1.00 92.62 94 ASP A O 1
ATOM 780 N N . HIS A 1 95 ? -1.573 -8.562 22.393 1.00 90.50 95 HIS A N 1
ATOM 781 C CA . HIS A 1 95 ? -2.349 -9.344 21.429 1.00 90.50 95 HIS A CA 1
ATOM 782 C C . HIS A 1 95 ? -3.467 -10.130 22.114 1.00 90.50 95 HIS A C 1
ATOM 784 O O . HIS A 1 95 ? -4.618 -10.032 21.692 1.00 90.50 95 HIS A O 1
ATOM 790 N N . SER A 1 96 ? -3.154 -10.840 23.203 1.00 92.94 96 SER A N 1
ATOM 791 C CA . SER A 1 96 ? -4.152 -11.602 23.962 1.00 92.94 96 SER A CA 1
ATOM 792 C C . SER A 1 96 ? -5.222 -10.683 24.557 1.00 92.94 96 SER A C 1
ATOM 794 O O . SER A 1 96 ? -6.408 -10.906 24.335 1.00 92.94 96 SER A O 1
ATOM 796 N N . LYS A 1 97 ? -4.822 -9.579 25.205 1.00 94.00 97 LYS A N 1
ATOM 797 C CA . LYS A 1 97 ? -5.771 -8.613 25.789 1.00 94.00 97 LYS A CA 1
ATOM 798 C C . LYS A 1 97 ? -6.711 -8.009 24.744 1.00 94.00 97 LYS A C 1
ATOM 800 O O . LYS A 1 97 ? -7.909 -7.889 24.986 1.00 94.00 97 LYS A O 1
ATOM 805 N N . ARG A 1 98 ? -6.179 -7.639 23.573 1.00 94.75 98 ARG A N 1
ATOM 806 C CA . ARG A 1 98 ? -6.974 -7.098 22.460 1.00 94.75 98 ARG A CA 1
ATOM 807 C C . ARG A 1 98 ? -7.929 -8.136 21.885 1.00 94.75 98 ARG A C 1
ATOM 809 O O . ARG A 1 98 ? -9.055 -7.778 21.552 1.00 94.75 98 ARG A O 1
ATOM 816 N N . HIS A 1 99 ? -7.500 -9.393 21.784 1.00 94.69 99 HIS A N 1
ATOM 817 C CA . HIS A 1 99 ? -8.360 -10.482 21.328 1.00 94.69 99 HIS A CA 1
ATOM 818 C C . HIS A 1 99 ? -9.525 -10.692 22.296 1.00 94.69 99 HIS A C 1
ATOM 820 O O . HIS A 1 99 ? -10.675 -10.608 21.884 1.00 94.69 99 HIS A O 1
ATOM 826 N N . THR A 1 100 ? -9.240 -10.826 23.594 1.00 95.81 100 THR A N 1
ATOM 827 C CA . THR A 1 100 ? -10.269 -10.980 24.633 1.00 95.81 100 THR A CA 1
ATOM 828 C C . THR A 1 100 ? -11.259 -9.817 24.641 1.00 95.81 100 THR A C 1
ATOM 830 O O . THR A 1 100 ? -12.464 -10.036 24.735 1.00 95.81 100 THR A O 1
ATOM 833 N N . PHE A 1 101 ? -10.779 -8.578 24.498 1.00 93.25 101 PHE A N 1
ATOM 834 C CA . PHE A 1 101 ? -11.659 -7.418 24.363 1.00 93.25 101 PHE A CA 1
ATOM 835 C C . PHE A 1 101 ? -12.535 -7.494 23.104 1.00 93.25 101 PHE A C 1
ATOM 837 O O . PHE A 1 101 ? -13.721 -7.181 23.165 1.00 93.25 101 PHE A O 1
ATOM 844 N N . SER A 1 102 ? -11.964 -7.917 21.974 1.00 94.94 102 SER A N 1
ATOM 845 C CA . SER A 1 102 ? -12.698 -8.045 20.710 1.00 94.94 102 SER A CA 1
ATOM 846 C C . SER A 1 102 ? -13.794 -9.107 20.808 1.00 94.94 102 SER A C 1
ATOM 848 O O . SER A 1 102 ? -14.928 -8.838 20.420 1.00 94.94 102 SER A O 1
ATOM 850 N N . ASP A 1 103 ? -13.493 -10.268 21.392 1.00 96.31 103 ASP A N 1
ATOM 851 C CA . ASP A 1 103 ? -14.471 -11.339 21.622 1.00 96.31 103 ASP A CA 1
ATOM 852 C C . ASP A 1 103 ? -15.610 -10.874 22.530 1.00 96.31 103 ASP A C 1
ATOM 854 O O . ASP A 1 103 ? -16.786 -11.092 22.234 1.00 96.31 103 ASP A O 1
ATOM 858 N N . TRP A 1 104 ? -15.264 -10.182 23.619 1.00 95.31 104 TRP A N 1
ATOM 859 C CA . TRP A 1 104 ? -16.237 -9.600 24.535 1.00 95.31 104 TRP A CA 1
ATOM 860 C C . TRP A 1 104 ? -17.137 -8.573 23.837 1.00 95.31 104 TRP A C 1
ATOM 862 O O . TRP A 1 104 ? -18.356 -8.609 24.006 1.00 95.31 104 TRP A O 1
ATOM 872 N N . ALA A 1 105 ? -16.559 -7.683 23.026 1.00 92.31 105 ALA A N 1
ATOM 873 C CA . ALA A 1 105 ? -17.315 -6.673 22.294 1.00 92.31 105 ALA A CA 1
ATOM 874 C C . ALA A 1 105 ? -18.268 -7.319 21.277 1.00 92.31 105 ALA A C 1
ATOM 876 O O . ALA A 1 105 ? -19.432 -6.929 21.200 1.00 92.31 105 ALA A O 1
ATOM 877 N N . LEU A 1 106 ? -17.809 -8.345 20.553 1.00 94.31 106 LEU A N 1
ATOM 878 C CA . LEU A 1 106 ? -18.640 -9.104 19.615 1.00 94.31 106 LEU A CA 1
ATOM 879 C C . LEU A 1 106 ? -19.812 -9.796 20.314 1.00 94.31 106 LEU A C 1
ATOM 881 O O . LEU A 1 106 ? -20.932 -9.760 19.811 1.00 94.31 106 LEU A O 1
ATOM 885 N N . GLU A 1 107 ? -19.580 -10.399 21.480 1.00 95.44 107 GLU A N 1
ATOM 886 C CA . GLU A 1 107 ? -20.647 -11.023 22.264 1.00 95.44 107 GLU A CA 1
ATOM 887 C C . GLU A 1 107 ? -21.671 -9.994 22.753 1.00 95.44 107 GLU A C 1
ATOM 889 O O . GLU A 1 107 ? -22.876 -10.225 22.672 1.00 95.44 107 GLU A O 1
ATOM 894 N N . LYS A 1 108 ? -21.220 -8.814 23.189 1.00 92.75 108 LYS A N 1
ATOM 895 C CA . LYS A 1 108 ? -22.126 -7.734 23.599 1.00 92.75 108 LYS A CA 1
ATOM 896 C C . LYS A 1 108 ? -22.968 -7.200 22.446 1.00 92.75 108 LYS A C 1
ATOM 898 O O . LYS 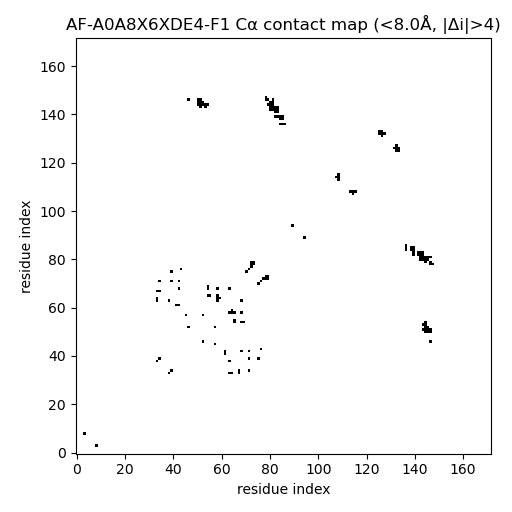A 1 108 ? -24.150 -6.938 22.646 1.00 92.75 108 LYS A O 1
ATOM 903 N N . MET A 1 109 ? -22.393 -7.115 21.250 1.00 92.75 109 MET A N 1
ATOM 904 C CA . MET A 1 109 ? -23.131 -6.744 20.042 1.00 92.75 109 MET A CA 1
ATOM 905 C C . MET A 1 109 ? -24.146 -7.812 19.611 1.00 92.75 109 MET A C 1
ATOM 907 O O . MET A 1 109 ? -25.154 -7.454 19.022 1.00 92.75 109 MET A O 1
ATOM 911 N N . ARG A 1 110 ? -23.920 -9.102 19.913 1.00 93.06 110 ARG A N 1
ATOM 912 C CA . ARG A 1 110 ? -24.911 -10.171 19.667 1.00 93.06 110 ARG A CA 1
ATOM 913 C C . ARG A 1 110 ? -26.085 -10.141 20.643 1.00 93.06 110 ARG A C 1
ATOM 915 O O . ARG A 1 110 ? -27.187 -10.533 20.280 1.00 93.06 110 ARG A O 1
ATOM 922 N N . GLN A 1 111 ? -25.838 -9.741 21.888 1.00 93.75 111 GLN A N 1
ATOM 923 C CA . GLN A 1 111 ? -26.871 -9.669 22.926 1.00 93.75 111 GLN A CA 1
ATOM 924 C C . GLN A 1 111 ? -27.785 -8.450 22.750 1.00 93.75 111 GLN A C 1
ATOM 926 O O . GLN A 1 111 ? -28.959 -8.509 23.107 1.00 93.75 111 GLN A O 1
ATOM 931 N N . ASP A 1 112 ? -27.246 -7.348 22.231 1.00 93.31 112 ASP A N 1
ATOM 932 C CA . ASP A 1 112 ? -27.963 -6.094 22.018 1.00 93.31 112 ASP A CA 1
ATOM 933 C C . ASP A 1 112 ? -27.493 -5.427 20.719 1.00 93.31 112 ASP A C 1
ATOM 935 O O . ASP A 1 112 ? -26.399 -4.860 20.652 1.00 93.31 112 ASP A O 1
ATOM 939 N N . ASP A 1 113 ? -28.357 -5.435 19.703 1.00 91.12 113 ASP A N 1
ATOM 940 C CA . ASP A 1 113 ? -28.081 -4.829 18.395 1.00 91.12 113 ASP A CA 1
ATOM 941 C C . ASP A 1 113 ? -27.758 -3.324 18.496 1.00 91.12 113 ASP A C 1
ATOM 943 O O . ASP A 1 113 ? -27.014 -2.779 17.676 1.00 91.12 113 ASP A O 1
ATOM 947 N N . GLN A 1 114 ? -28.274 -2.632 19.520 1.00 91.81 114 GLN A N 1
ATOM 948 C CA . GLN A 1 114 ? -28.070 -1.194 19.733 1.00 91.81 114 GLN A CA 1
ATOM 949 C C . GLN A 1 114 ? -26.898 -0.885 20.677 1.00 91.81 114 GLN A C 1
ATOM 951 O O . GLN A 1 114 ? -26.667 0.277 21.018 1.00 91.81 114 GLN A O 1
ATOM 956 N N . PHE A 1 115 ? -26.125 -1.896 21.088 1.00 90.38 115 PHE A N 1
ATOM 957 C CA . PHE A 1 115 ? -25.011 -1.734 22.023 1.00 90.38 115 PHE A CA 1
ATOM 958 C C . PHE A 1 115 ? -23.992 -0.686 21.556 1.00 90.38 115 PHE A C 1
ATOM 960 O O . PHE A 1 115 ? -23.525 0.129 22.348 1.00 90.38 115 PHE A O 1
ATOM 967 N N . HIS A 1 116 ? -23.701 -0.646 20.254 1.00 86.81 116 HIS A N 1
ATOM 968 C CA . HIS A 1 116 ? -22.746 0.289 19.658 1.00 86.81 116 HIS A CA 1
ATOM 969 C C . HIS A 1 116 ? -23.122 1.772 19.850 1.00 86.81 116 HIS A C 1
ATOM 971 O O . HIS A 1 116 ? -22.227 2.611 19.914 1.00 86.81 116 HIS A O 1
ATOM 977 N N . LEU A 1 117 ? -24.413 2.101 19.995 1.00 91.69 117 LEU A N 1
ATOM 978 C CA . LEU A 1 117 ? -24.883 3.471 20.249 1.00 91.69 117 LEU A CA 1
ATOM 979 C C . LEU A 1 117 ? -24.742 3.891 21.716 1.00 91.69 117 LEU A C 1
ATOM 981 O O . LEU A 1 117 ? -24.795 5.077 22.031 1.00 91.69 117 LEU A O 1
ATOM 985 N N . LYS A 1 118 ? -24.577 2.924 22.622 1.00 91.38 118 LYS A N 1
ATOM 986 C CA . LYS A 1 118 ? -24.459 3.158 24.068 1.00 91.38 118 LYS A CA 1
ATOM 987 C C . LYS A 1 118 ? -23.013 3.400 24.502 1.00 91.38 118 LYS A C 1
ATOM 989 O O . LYS A 1 118 ? -22.776 3.778 25.646 1.00 91.38 118 LYS A O 1
ATOM 994 N N . ILE A 1 119 ? -22.045 3.173 23.613 1.00 89.88 119 ILE A N 1
ATOM 995 C CA . ILE A 1 119 ? -20.624 3.350 23.906 1.00 89.88 119 ILE A CA 1
ATOM 996 C C . ILE A 1 119 ? -20.223 4.796 23.622 1.00 89.88 119 ILE A C 1
ATOM 998 O O . ILE A 1 119 ? -20.343 5.278 22.498 1.00 89.88 119 ILE A O 1
ATOM 1002 N N . ILE A 1 120 ? -19.681 5.468 24.636 1.00 90.62 120 ILE A N 1
ATOM 1003 C CA . ILE A 1 120 ? -19.084 6.797 24.502 1.00 90.62 120 ILE A CA 1
ATOM 1004 C C . ILE A 1 120 ? -17.588 6.663 24.778 1.00 90.62 120 ILE A C 1
ATOM 1006 O O . ILE A 1 120 ? -17.186 6.266 25.871 1.00 90.62 120 ILE A O 1
ATOM 1010 N N . PHE A 1 121 ? -16.765 6.988 23.783 1.00 86.38 121 PHE A N 1
ATOM 1011 C CA . PHE A 1 121 ? -15.314 7.037 23.936 1.00 86.38 121 PHE A CA 1
ATOM 1012 C C . PHE A 1 121 ? -14.863 8.462 24.252 1.00 86.38 121 PHE A C 1
ATOM 1014 O O . PHE A 1 121 ? -15.312 9.419 23.623 1.00 86.38 121 PHE A O 1
ATOM 1021 N N . SER A 1 122 ? -13.940 8.585 25.200 1.00 88.69 122 SER A N 1
ATOM 1022 C CA . SER A 1 122 ? -13.195 9.810 25.473 1.00 88.69 122 SER A CA 1
ATOM 1023 C C . SER A 1 122 ? -11.714 9.524 25.238 1.00 88.69 122 SER A C 1
ATOM 1025 O O . SER A 1 122 ? -11.242 8.438 25.574 1.00 88.69 122 SER A O 1
ATOM 1027 N N . ASP A 1 123 ? -11.008 10.463 24.615 1.00 85.25 123 ASP A N 1
ATOM 1028 C CA . ASP A 1 123 ? -9.562 10.404 24.405 1.00 85.25 123 ASP A CA 1
ATOM 1029 C C . ASP A 1 123 ? -8.966 11.771 24.743 1.00 85.25 123 ASP A C 1
ATOM 1031 O O . ASP A 1 123 ? -9.591 12.811 24.505 1.00 85.25 123 ASP A O 1
ATOM 1035 N N . GLU A 1 124 ? -7.763 11.767 25.301 1.00 83.19 124 GLU A N 1
ATOM 1036 C CA . GLU A 1 124 ? -7.049 12.985 25.651 1.00 83.19 124 GLU A CA 1
ATOM 1037 C C . GLU A 1 124 ? -6.172 13.419 24.475 1.00 83.19 124 GLU A C 1
ATOM 1039 O O . GLU A 1 124 ? -5.327 12.674 23.978 1.00 83.19 124 GLU A O 1
ATOM 1044 N N . ALA A 1 125 ? -6.350 14.662 24.031 1.00 73.50 125 ALA A N 1
ATOM 1045 C CA . ALA A 1 125 ? -5.510 15.267 23.008 1.00 73.50 125 ALA A CA 1
ATOM 1046 C C . ALA A 1 125 ? -4.708 16.428 23.603 1.00 73.50 125 ALA A C 1
ATOM 1048 O O . ALA A 1 125 ? -5.257 17.317 24.253 1.00 73.50 125 ALA A O 1
ATOM 1049 N N . HIS A 1 126 ? -3.401 16.453 23.339 1.00 72.69 126 HIS A N 1
ATOM 1050 C CA . HIS A 1 126 ? -2.557 17.583 23.715 1.00 72.69 126 HIS A CA 1
ATOM 1051 C C . HIS A 1 126 ? -2.728 18.735 22.719 1.00 72.69 126 HIS A C 1
ATOM 1053 O O . HIS A 1 126 ? -2.379 18.613 21.540 1.00 72.69 126 HIS A O 1
ATOM 1059 N N . PHE A 1 127 ? -3.218 19.872 23.210 1.00 69.38 127 PHE A N 1
ATOM 1060 C CA . PHE A 1 127 ? -3.303 21.117 22.452 1.00 69.38 127 PHE A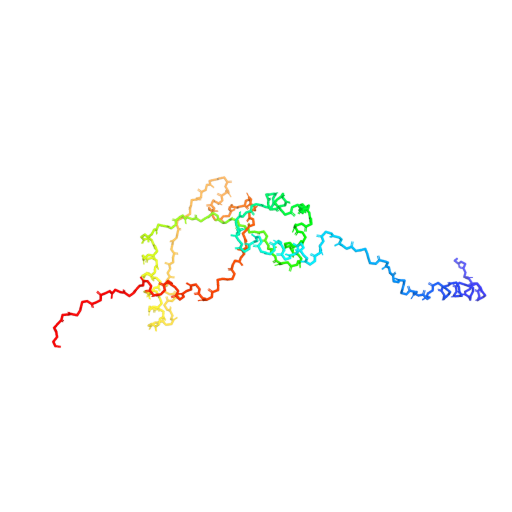 CA 1
ATOM 1061 C C . PHE A 1 127 ? -2.118 22.019 22.791 1.00 69.38 127 PHE A C 1
ATOM 1063 O O . PHE A 1 127 ? -1.847 22.297 23.957 1.00 69.38 127 PHE A O 1
ATOM 1070 N N . TRP A 1 128 ? -1.426 22.499 21.760 1.00 68.56 128 TRP A N 1
ATOM 1071 C CA . TRP A 1 128 ? -0.350 23.474 21.898 1.00 68.56 128 TRP A CA 1
ATOM 1072 C C . TRP A 1 128 ? -0.864 24.842 21.435 1.00 68.56 128 TRP A C 1
ATOM 1074 O O . TRP A 1 128 ? -1.544 24.947 20.414 1.00 68.56 128 TRP A O 1
ATOM 1084 N N . LEU A 1 129 ? -0.507 25.906 22.159 1.00 77.44 129 LEU A N 1
ATOM 1085 C CA . LEU A 1 129 ? -0.933 27.295 21.897 1.00 77.44 129 LEU A CA 1
ATOM 1086 C C . LEU A 1 129 ? -0.479 27.859 20.534 1.00 77.44 129 LEU A C 1
ATOM 1088 O O . LEU A 1 129 ? -0.895 28.943 20.144 1.00 77.44 129 LEU A O 1
ATOM 1092 N N . ASN A 1 130 ? 0.358 27.132 19.794 1.00 74.44 130 ASN A N 1
ATOM 1093 C CA . ASN A 1 130 ? 0.862 27.516 18.474 1.00 74.44 130 ASN A CA 1
ATOM 1094 C C . ASN A 1 130 ? -0.033 27.056 17.303 1.00 74.44 130 ASN A C 1
ATOM 1096 O O . ASN A 1 130 ? 0.374 27.178 16.150 1.00 74.44 130 ASN A O 1
ATOM 1100 N N . GLY A 1 131 ? -1.221 26.505 17.575 1.00 59.00 131 GLY A N 1
ATOM 1101 C CA . GLY A 1 131 ? -2.190 26.110 16.546 1.00 59.00 131 GLY A CA 1
ATOM 1102 C C . GLY A 1 131 ? -1.897 24.775 15.849 1.00 59.00 131 GLY A C 1
ATOM 1103 O O . GLY A 1 131 ? -2.630 24.392 14.938 1.00 59.00 131 GLY A O 1
ATOM 1104 N N . PHE A 1 132 ? -0.867 24.032 16.268 1.00 57.06 132 PHE A N 1
ATOM 1105 C CA . PHE A 1 132 ? -0.602 22.690 15.748 1.00 57.06 132 PHE A CA 1
ATOM 1106 C C . PHE A 1 132 ? -1.268 21.617 16.619 1.00 57.06 132 PHE A C 1
ATOM 1108 O O . PHE A 1 132 ? -0.902 21.410 17.775 1.00 57.06 132 PHE A O 1
ATOM 1115 N N . ILE A 1 133 ? -2.212 20.874 16.032 1.00 54.34 133 ILE A N 1
ATOM 1116 C CA . ILE A 1 133 ? -2.762 19.648 16.625 1.00 54.34 133 ILE A CA 1
ATOM 1117 C C . ILE A 1 133 ? -1.808 18.498 16.288 1.00 54.34 133 ILE A C 1
ATOM 1119 O O . ILE A 1 133 ? -1.684 18.098 15.125 1.00 54.34 133 ILE A O 1
ATOM 1123 N N . TYR A 1 134 ? -1.115 17.955 17.290 1.00 51.88 134 TYR A N 1
ATOM 1124 C CA . TYR A 1 134 ? -0.195 16.841 17.073 1.00 51.88 134 TYR A CA 1
ATOM 1125 C C . TYR A 1 134 ? -0.948 15.509 17.106 1.00 51.88 134 TYR A C 1
ATOM 1127 O O . TYR A 1 134 ? -1.082 14.875 18.145 1.00 51.88 134 TYR A O 1
ATOM 1135 N N . ASN A 1 135 ? -1.420 15.054 15.945 1.00 52.38 135 ASN A N 1
ATOM 1136 C CA . ASN A 1 135 ? -1.916 13.690 15.786 1.00 52.38 135 ASN A CA 1
ATOM 1137 C C . ASN A 1 135 ? -0.768 12.801 15.269 1.00 52.38 135 ASN A C 1
ATOM 1139 O O . ASN A 1 135 ? -0.422 12.836 14.084 1.00 52.38 135 ASN A O 1
ATOM 1143 N N . LEU A 1 136 ? -0.160 12.008 16.164 1.00 49.41 136 LEU A N 1
ATOM 1144 C CA . LEU A 1 136 ? 1.001 11.128 15.908 1.00 49.41 136 LEU A CA 1
ATOM 1145 C C . LEU A 1 136 ? 0.832 10.195 14.689 1.00 49.41 136 LEU A C 1
ATOM 1147 O O . LEU A 1 136 ? 1.819 9.734 14.120 1.00 49.41 136 LEU A O 1
ATOM 1151 N N . ARG A 1 137 ? -0.408 9.943 14.247 1.00 47.56 137 ARG A N 1
ATOM 1152 C CA . ARG A 1 137 ? -0.743 9.029 13.142 1.00 47.56 137 ARG A CA 1
ATOM 1153 C C . ARG A 1 137 ? -0.451 9.563 11.734 1.00 47.56 137 ARG A C 1
ATOM 1155 O O . ARG A 1 137 ? -0.461 8.776 10.791 1.00 47.56 137 ARG A O 1
ATOM 1162 N N . ASN A 1 138 ? -0.174 10.859 11.559 1.00 44.72 138 ASN A N 1
ATOM 1163 C CA . ASN A 1 138 ? -0.059 11.489 10.233 1.00 44.72 138 ASN A CA 1
ATOM 1164 C C . ASN A 1 138 ? 1.363 11.933 9.851 1.00 44.72 138 ASN A C 1
ATOM 1166 O O . ASN A 1 138 ? 1.563 12.968 9.216 1.00 44.72 138 ASN A O 1
ATOM 1170 N N . LYS A 1 139 ? 2.378 11.125 10.168 1.00 45.72 139 LYS A N 1
ATOM 1171 C CA . LYS A 1 139 ? 3.716 11.299 9.590 1.00 45.72 139 LYS A CA 1
ATOM 1172 C C . LYS A 1 139 ? 4.128 10.061 8.819 1.00 45.72 139 LYS A C 1
ATOM 1174 O O . LYS A 1 139 ? 4.413 9.025 9.404 1.00 45.72 139 LYS A O 1
ATOM 1179 N N . SER A 1 140 ? 4.217 10.194 7.497 1.00 40.97 140 SER A N 1
ATOM 1180 C CA . SER A 1 140 ? 5.168 9.372 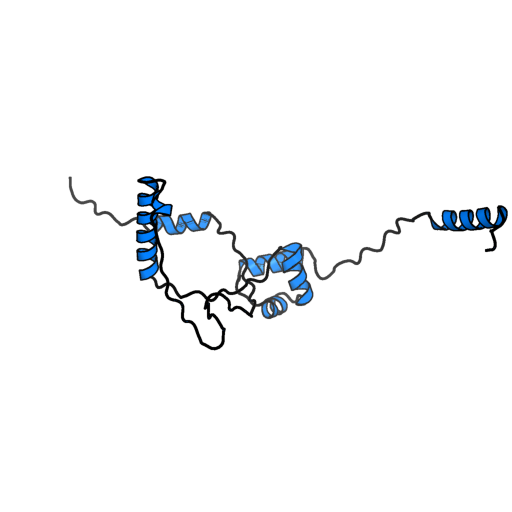6.760 1.00 40.97 140 SER A CA 1
ATOM 1181 C C . SER A 1 140 ? 5.580 10.001 5.436 1.00 40.97 140 SER A C 1
ATOM 1183 O O . SER A 1 140 ? 4.801 10.060 4.481 1.00 40.97 140 SER A O 1
ATOM 1185 N N . LYS A 1 141 ? 6.831 10.464 5.406 1.00 45.03 141 LYS A N 1
ATOM 1186 C CA . LYS A 1 141 ? 7.643 10.656 4.207 1.00 45.03 141 LYS A CA 1
ATOM 1187 C C . LYS A 1 141 ? 8.746 9.606 4.297 1.00 45.03 141 LYS A C 1
ATOM 1189 O O . LYS A 1 141 ? 9.682 9.808 5.057 1.00 45.03 141 LYS A O 1
ATOM 1194 N N . ASN A 1 142 ? 8.564 8.469 3.631 1.00 35.31 142 ASN A N 1
ATOM 1195 C CA . ASN A 1 142 ? 9.598 7.640 2.997 1.00 35.31 142 ASN A CA 1
ATOM 1196 C C . ASN A 1 142 ? 8.993 6.286 2.615 1.00 35.31 142 ASN A C 1
ATOM 1198 O O . ASN A 1 142 ? 8.293 5.638 3.389 1.00 35.31 142 ASN A O 1
ATOM 1202 N N . VAL A 1 143 ? 9.228 5.909 1.366 1.00 40.25 143 VAL A N 1
ATOM 1203 C CA . VAL A 1 143 ? 8.559 4.817 0.669 1.00 40.25 143 VAL A CA 1
ATOM 1204 C C . VAL A 1 143 ? 9.549 3.664 0.528 1.00 40.25 143 VAL A C 1
ATOM 1206 O O . VAL A 1 143 ? 10.576 3.817 -0.130 1.00 40.25 143 VAL A O 1
ATOM 1209 N N . ARG A 1 144 ? 9.242 2.515 1.134 1.00 40.50 144 ARG A N 1
ATOM 1210 C CA . ARG A 1 144 ? 9.955 1.245 0.933 1.00 40.50 144 ARG A CA 1
ATOM 1211 C C . ARG A 1 144 ? 8.942 0.276 0.329 1.00 40.50 144 ARG A C 1
ATOM 1213 O O . ARG A 1 144 ? 7.867 0.124 0.891 1.00 40.50 144 ARG A O 1
ATOM 1220 N N . LEU A 1 145 ? 9.235 -0.288 -0.842 1.00 38.28 145 LEU A N 1
ATOM 1221 C CA . LEU A 1 145 ? 8.352 -1.247 -1.511 1.00 38.28 145 LEU A CA 1
ATOM 1222 C C . LEU A 1 145 ? 8.406 -2.582 -0.777 1.00 38.28 145 LEU A C 1
ATOM 1224 O O . LEU A 1 145 ? 9.465 -3.195 -0.770 1.00 38.28 145 LEU A O 1
ATOM 1228 N N . LEU A 1 146 ? 7.274 -3.002 -0.217 1.00 42.25 146 LEU A N 1
ATOM 1229 C CA . LEU A 1 146 ? 7.000 -4.393 0.129 1.00 42.25 146 LEU A CA 1
ATOM 1230 C C . LEU A 1 146 ? 5.873 -4.872 -0.798 1.00 42.25 146 LEU A C 1
ATOM 1232 O O . LEU A 1 146 ? 4.933 -4.094 -1.010 1.00 42.25 146 LEU A O 1
ATOM 1236 N N . PRO A 1 147 ? 5.919 -6.086 -1.369 1.00 32.75 147 PRO A N 1
ATOM 1237 C CA . PRO A 1 147 ? 4.761 -6.677 -2.006 1.00 32.75 147 PRO A CA 1
ATOM 1238 C C . PRO A 1 147 ? 3.645 -6.798 -0.975 1.00 32.75 147 PRO A C 1
ATOM 1240 O O . PRO A 1 147 ? 3.837 -7.224 0.164 1.00 32.75 147 PRO A O 1
ATOM 1243 N N . VAL A 1 148 ? 2.456 -6.399 -1.405 1.00 42.22 148 VAL A N 1
ATOM 1244 C CA . VAL A 1 148 ? 1.220 -6.713 -0.704 1.00 42.22 148 VAL A CA 1
ATOM 1245 C C . VAL A 1 148 ? 1.002 -8.199 -0.942 1.00 42.22 148 VAL A C 1
ATOM 1247 O O . VAL A 1 148 ? 0.433 -8.587 -1.962 1.00 42.22 148 VAL A O 1
ATOM 1250 N N . THR A 1 149 ? 1.520 -9.044 -0.053 1.00 37.59 149 THR A N 1
ATOM 1251 C CA . THR A 1 149 ? 1.134 -10.448 -0.057 1.00 37.59 149 THR A CA 1
ATOM 1252 C C . THR A 1 149 ? -0.376 -10.477 0.156 1.00 37.59 149 THR A C 1
ATOM 1254 O O . THR A 1 149 ? -0.903 -10.076 1.195 1.00 37.59 149 THR A O 1
ATOM 1257 N N . LYS A 1 150 ? -1.114 -10.909 -0.871 1.00 41.81 150 LYS A N 1
ATOM 1258 C CA . LYS A 1 150 ? -2.414 -11.524 -0.629 1.00 41.81 150 LYS A CA 1
ATOM 1259 C C . LYS A 1 150 ? -2.092 -12.713 0.264 1.00 41.81 150 LYS A C 1
ATOM 1261 O O . LYS A 1 150 ? -1.473 -13.658 -0.217 1.00 41.81 150 LYS A O 1
ATOM 1266 N N . PHE A 1 151 ? -2.404 -12.610 1.554 1.00 38.84 151 PHE A N 1
ATOM 1267 C CA . PHE A 1 151 ? -2.334 -13.729 2.486 1.00 38.84 151 PHE A CA 1
ATOM 1268 C C . PHE A 1 151 ? -2.987 -14.932 1.799 1.00 38.84 151 PHE A C 1
ATOM 1270 O O . PHE A 1 151 ? -4.194 -14.925 1.557 1.00 38.84 151 PHE A O 1
ATOM 1277 N N . LYS A 1 152 ? -2.186 -15.921 1.389 1.00 39.97 152 LYS A N 1
ATOM 1278 C CA . LYS A 1 152 ? -2.731 -17.171 0.869 1.00 39.97 152 LYS A CA 1
ATOM 1279 C C . LYS A 1 152 ? -3.320 -17.896 2.073 1.00 39.97 152 LYS A C 1
ATOM 1281 O O . LYS A 1 152 ? -2.625 -18.141 3.056 1.00 39.97 152 LYS A O 1
ATOM 1286 N N . GLU A 1 153 ? -4.597 -18.256 1.994 1.00 46.81 153 GLU A N 1
ATOM 1287 C CA . GLU A 1 153 ? -5.326 -18.985 3.045 1.00 46.81 153 GLU A CA 1
ATOM 1288 C C . GLU A 1 153 ? -4.634 -20.297 3.472 1.00 46.81 153 GLU A C 1
ATOM 1290 O O . GLU A 1 153 ? -4.898 -20.820 4.554 1.00 46.81 153 GLU A O 1
ATOM 1295 N N . SER A 1 154 ? -3.697 -20.810 2.665 1.00 44.09 154 SER A N 1
ATOM 1296 C CA . SER A 1 154 ? -2.865 -21.971 2.982 1.00 44.09 154 SER A CA 1
ATOM 1297 C C . SER A 1 154 ? -1.939 -21.773 4.190 1.00 44.09 154 SER A C 1
ATOM 1299 O O . SER A 1 154 ? -1.664 -22.748 4.883 1.00 44.09 154 SER A O 1
ATOM 1301 N N . GLU A 1 155 ? -1.499 -20.547 4.501 1.00 44.84 155 GLU A N 1
ATOM 1302 C CA . GLU A 1 155 ? -0.629 -20.284 5.666 1.00 44.84 155 GLU A CA 1
ATOM 1303 C C . GLU A 1 155 ? -1.407 -20.269 6.995 1.00 44.84 155 GLU A C 1
ATOM 1305 O O . GLU A 1 155 ? -0.853 -20.555 8.056 1.00 44.84 155 GLU A O 1
ATOM 1310 N N . ILE A 1 156 ? -2.727 -20.054 6.947 1.00 48.19 156 ILE A N 1
ATOM 1311 C CA . ILE A 1 156 ? -3.604 -20.066 8.131 1.00 48.19 156 ILE A CA 1
ATOM 1312 C C . ILE A 1 156 ? -3.796 -21.501 8.665 1.00 48.19 156 ILE A C 1
ATOM 1314 O O . ILE A 1 156 ? -4.029 -21.692 9.859 1.00 48.19 156 ILE A O 1
ATOM 1318 N N . LYS A 1 157 ? -3.651 -22.536 7.821 1.00 46.97 157 LYS A N 1
ATOM 1319 C CA . LYS A 1 157 ? -3.759 -23.944 8.254 1.00 46.97 157 LYS A CA 1
ATOM 1320 C C . LYS A 1 157 ? -2.562 -24.417 9.085 1.00 46.97 157 LYS A C 1
ATOM 1322 O O . LYS A 1 157 ? -2.760 -25.219 9.992 1.00 46.97 157 LYS A O 1
ATOM 1327 N N . LEU A 1 158 ? -1.359 -23.900 8.829 1.00 43.91 158 LEU A N 1
ATOM 1328 C CA . LEU A 1 158 ? -0.153 -24.306 9.562 1.00 43.91 158 LEU A CA 1
ATOM 1329 C C . LEU A 1 158 ? -0.136 -23.742 10.995 1.00 43.91 158 LEU A C 1
ATOM 1331 O O . LEU A 1 158 ? 0.342 -24.394 11.915 1.00 43.91 158 LEU A O 1
ATOM 1335 N N . ILE A 1 159 ? -0.738 -22.566 11.198 1.00 44.03 159 ILE A N 1
ATOM 1336 C CA . ILE A 1 159 ? -0.825 -21.904 12.510 1.00 44.03 159 ILE A CA 1
ATOM 1337 C C . ILE A 1 159 ? -1.933 -22.524 13.384 1.00 44.03 159 ILE A C 1
ATOM 1339 O O . ILE A 1 159 ? -1.785 -22.592 14.600 1.00 44.03 159 ILE A O 1
ATOM 1343 N N . LYS A 1 160 ? -3.010 -23.056 12.782 1.00 44.53 160 LYS A N 1
ATOM 1344 C CA . LYS A 1 160 ? -4.092 -23.739 13.520 1.00 44.53 160 LYS A CA 1
ATOM 1345 C C . LYS A 1 160 ? -3.690 -25.108 14.083 1.00 44.53 160 LYS A C 1
ATOM 1347 O O . LYS A 1 160 ? -4.197 -25.485 15.130 1.00 44.53 160 LYS A O 1
ATOM 1352 N N . HIS A 1 161 ? -2.778 -25.835 13.434 1.00 39.31 161 HIS A N 1
ATOM 1353 C CA . HIS A 1 161 ? -2.336 -27.156 13.908 1.00 39.31 161 HIS A CA 1
ATOM 1354 C C . HIS A 1 161 ? -1.319 -27.081 15.065 1.00 39.31 161 HIS A C 1
ATOM 1356 O O . HIS A 1 161 ? -1.119 -28.056 15.777 1.00 39.31 161 HIS A O 1
ATOM 1362 N N . ALA A 1 162 ? -0.709 -25.913 15.299 1.00 42.19 162 ALA A N 1
ATOM 1363 C CA . ALA A 1 162 ? 0.226 -25.685 16.405 1.00 42.19 162 ALA A CA 1
ATOM 1364 C C . ALA A 1 162 ? -0.459 -25.253 17.724 1.00 42.19 162 ALA A C 1
ATOM 1366 O O . ALA A 1 162 ? 0.229 -24.922 18.688 1.00 42.19 162 ALA A O 1
ATOM 1367 N N . GLN A 1 163 ? -1.800 -25.231 17.772 1.00 43.22 163 GLN A N 1
ATOM 1368 C CA . GLN A 1 163 ? -2.599 -24.786 18.926 1.00 43.22 163 GLN A CA 1
ATOM 1369 C C . GLN A 1 163 ? -3.517 -25.866 19.528 1.00 43.22 163 GLN A C 1
ATOM 1371 O O . GLN A 1 163 ? -4.430 -25.527 20.278 1.00 43.22 163 GLN A O 1
ATOM 1376 N N . GLU A 1 164 ? -3.287 -27.155 19.274 1.00 46.19 164 GLU A N 1
ATOM 1377 C CA . GLU A 1 164 ? -3.943 -28.204 20.069 1.00 46.19 164 GLU A CA 1
ATOM 1378 C C . GLU A 1 164 ? -3.119 -28.491 21.337 1.00 46.19 164 GLU A C 1
ATOM 1380 O O . GLU A 1 164 ? -1.994 -28.987 21.236 1.00 46.19 164 GLU A O 1
ATOM 1385 N N . PRO A 1 165 ? -3.623 -28.175 22.547 1.00 39.19 165 PRO A N 1
ATOM 1386 C CA . PRO A 1 165 ? -3.001 -28.649 23.770 1.00 39.19 165 PRO A CA 1
ATOM 1387 C C . PRO A 1 165 ? -3.203 -30.162 23.884 1.00 39.19 165 PRO A C 1
ATOM 1389 O O . PRO A 1 165 ? -4.311 -30.679 23.745 1.00 39.19 165 PRO A O 1
ATOM 1392 N N . LEU A 1 166 ? -2.103 -30.848 24.180 1.00 42.56 166 LEU A N 1
ATOM 1393 C CA . LEU A 1 166 ? -2.042 -32.213 24.679 1.00 42.56 166 LEU A CA 1
ATOM 1394 C C . LEU A 1 166 ? -2.945 -32.335 25.923 1.00 42.56 166 LEU A C 1
ATOM 1396 O O . LEU A 1 166 ? -2.508 -32.062 27.038 1.00 42.56 166 LEU A O 1
ATOM 1400 N N . PHE A 1 167 ? -4.219 -32.686 25.741 1.00 37.53 167 PHE A N 1
ATOM 1401 C CA . PHE A 1 167 ? -5.082 -33.072 26.852 1.00 37.53 167 PHE A CA 1
ATOM 1402 C C . PHE A 1 167 ? -4.728 -34.501 27.265 1.00 37.53 167 PHE A C 1
ATOM 1404 O O . PHE A 1 167 ? -4.886 -35.454 26.499 1.00 37.53 167 PHE A O 1
ATOM 1411 N N . ASP A 1 168 ? -4.203 -34.603 28.484 1.00 36.81 168 ASP A N 1
ATOM 1412 C CA . ASP A 1 168 ? -3.927 -35.828 29.221 1.00 36.81 168 ASP A CA 1
ATOM 1413 C C . ASP A 1 168 ? -5.088 -36.825 29.114 1.00 36.81 168 ASP A C 1
ATOM 1415 O O . ASP A 1 168 ? -6.211 -36.564 29.548 1.00 36.81 168 ASP A O 1
ATOM 1419 N N . LYS A 1 169 ? -4.788 -38.022 28.605 1.00 43.62 169 LYS A N 1
ATOM 1420 C CA . LYS A 1 169 ? -5.612 -39.207 28.839 1.00 43.62 169 LYS A CA 1
ATOM 1421 C C . LYS A 1 169 ? -5.384 -39.658 30.283 1.00 43.62 169 LYS A C 1
ATOM 1423 O O . LYS A 1 169 ? -4.470 -40.438 30.545 1.00 43.62 169 LYS A O 1
ATOM 1428 N N . LYS A 1 170 ? -6.209 -39.176 31.211 1.00 40.75 170 LYS A N 1
ATOM 1429 C CA . LYS A 1 170 ? -6.400 -39.799 32.526 1.00 40.75 170 LYS A CA 1
ATOM 1430 C C . LYS A 1 170 ? -7.874 -40.148 32.717 1.00 40.75 170 LYS A C 1
ATOM 1432 O O . LYS A 1 170 ? -8.715 -39.263 32.664 1.00 40.75 170 LYS A O 1
ATOM 1437 N N . GLU A 1 171 ? -8.092 -41.450 32.911 1.00 36.91 171 GLU A N 1
ATOM 1438 C CA . GLU A 1 171 ? -9.187 -42.110 33.643 1.00 36.91 171 GLU A CA 1
ATOM 1439 C C . GLU A 1 171 ? -10.634 -41.714 33.291 1.00 36.91 171 GLU A C 1
ATOM 1441 O O . GLU A 1 171 ? -11.129 -40.670 33.704 1.00 36.91 171 GLU A O 1
ATOM 1446 N N . ILE A 1 172 ? -11.342 -42.600 32.579 1.00 34.94 172 ILE A N 1
ATOM 1447 C CA . ILE A 1 172 ? -12.314 -43.597 33.094 1.00 34.94 172 ILE A CA 1
ATOM 1448 C C . ILE A 1 172 ? -12.571 -44.614 31.973 1.00 34.94 172 ILE A C 1
ATOM 1450 O O . ILE A 1 172 ? -12.641 -44.188 30.798 1.00 34.94 172 ILE A O 1
#

Organism: NCBI:txid2747483

Foldseek 3Di:
DDDDDPVVVVVVVVVCVVVPPPPPPVDPPPPPVLPDPVLLVLLVVVCVVPQQDFLVVSCVVSVHPSVSSVCSCCPVVVFDFDWDWDDPDQDPVNVVVVVVVVVVVVVQCVVPVCVVVVDDDDDDFDDDPVPDGDDVGPDTDDTGGGGPPPPDCVVVVVVVVVPDDPDDPDDD

Secondary structure (DSSP, 8-state):
-PPPPHHHHHHHHHHHHHH-------------TTS-HHHHHHHHHHHHH-TT--HHHHHHHTT--HHHHHHIIIIIS-----B----PPPPHHHHHHHHHHHHHHHHHHHH-TTHHHH--------B-TTS-B--GGG----B---------THHHHHHHGGG---------